Protein AF-W9QQT5-F1 (afdb_monomer)

Mean predicted aligned error: 8.68 Å

Organism: NCBI:txid981085

Secondary structure (DSSP, 8-state):
------HHHHHHHHHHHHHHHT------EEEEE--SSS-EEEEEETTEEEEE-TT-EEEEES--SS-EEEEEBS-EE-TTSBEE-SBS--TTBSS--

Foldseek 3Di:
DDPPDPPVNVVVVVVVVVVVVPPDDPWDKDKDFAQDCAWKWKAKVVAFIDIHGHGDIDIGTNDDDDMDIDIFADWDADPVQATDTPPPTQNRGSTND

Structure (mmCIF, N/CA/C/O backbone):
data_AF-W9QQT5-F1
#
_entry.id   AF-W9QQT5-F1
#
loop_
_atom_site.group_PDB
_atom_site.id
_atom_site.type_symbol
_atom_site.label_atom_id
_atom_site.label_alt_id
_atom_site.label_comp_id
_atom_site.label_asym_id
_atom_site.label_entity_id
_atom_site.label_seq_id
_atom_site.pdbx_PDB_ins_code
_atom_site.Cartn_x
_atom_site.Cartn_y
_atom_site.Cartn_z
_atom_site.occupancy
_atom_site.B_iso_or_equiv
_atom_site.auth_seq_id
_atom_site.auth_comp_id
_atom_site.auth_asym_id
_atom_site.auth_atom_id
_atom_site.pdbx_PDB_model_num
ATOM 1 N N . MET A 1 1 ? -11.439 18.215 61.178 1.00 43.59 1 MET A N 1
ATOM 2 C CA . MET A 1 1 ? -10.215 17.901 60.409 1.00 43.59 1 MET A CA 1
ATOM 3 C C . MET A 1 1 ? -10.317 18.629 59.079 1.00 43.59 1 MET A C 1
ATOM 5 O O . MET A 1 1 ? -10.857 18.090 58.125 1.00 43.59 1 MET A O 1
ATOM 9 N N . GLY A 1 2 ? -9.962 19.916 59.075 1.00 47.94 2 GLY A N 1
ATOM 10 C CA . GLY A 1 2 ? -10.104 20.774 57.902 1.00 47.94 2 GLY A CA 1
ATOM 11 C C . GLY A 1 2 ? -8.912 20.593 56.974 1.00 47.94 2 GLY A C 1
ATOM 12 O O . GLY A 1 2 ? -7.792 20.922 57.349 1.00 47.94 2 GLY A O 1
ATOM 13 N N . LEU A 1 3 ? -9.154 20.068 55.777 1.00 55.12 3 LEU A N 1
ATOM 14 C CA . LEU A 1 3 ? -8.234 20.199 54.654 1.00 55.12 3 LEU A CA 1
ATOM 15 C C . LEU A 1 3 ? -8.401 21.622 54.111 1.00 55.12 3 LEU A C 1
ATOM 17 O O . LEU A 1 3 ? -9.261 21.863 53.271 1.00 55.12 3 LEU A O 1
ATOM 21 N N . PHE A 1 4 ? -7.625 22.576 54.626 1.00 59.88 4 PHE A N 1
ATOM 22 C CA . PHE A 1 4 ? -7.370 23.817 53.896 1.00 59.88 4 PHE A CA 1
ATOM 23 C C . PHE A 1 4 ? -6.265 23.499 52.884 1.00 59.88 4 PHE A C 1
ATOM 25 O O . PHE A 1 4 ? -5.122 23.303 53.302 1.00 59.88 4 PHE A O 1
ATOM 32 N N . PRO A 1 5 ? -6.565 23.360 51.582 1.00 62.94 5 PRO A N 1
ATOM 33 C CA . PRO A 1 5 ? -5.516 23.147 50.597 1.00 62.94 5 PRO A CA 1
ATOM 34 C C . PRO A 1 5 ? -4.627 24.397 50.562 1.00 62.94 5 PRO A C 1
ATOM 36 O O . PRO A 1 5 ? -5.134 25.520 50.497 1.00 62.94 5 PRO A O 1
ATOM 39 N N . ASN A 1 6 ? -3.302 24.231 50.639 1.00 79.88 6 ASN A N 1
ATOM 40 C CA . ASN A 1 6 ? -2.395 25.372 50.526 1.00 79.88 6 ASN A CA 1
ATOM 41 C C . ASN A 1 6 ? -2.570 26.009 49.146 1.00 79.88 6 ASN A C 1
ATOM 43 O O . ASN A 1 6 ? -2.759 25.306 48.154 1.00 79.88 6 ASN A O 1
ATOM 47 N N . LEU A 1 7 ? -2.410 27.331 49.046 1.00 78.06 7 LEU A N 1
ATOM 48 C CA . LEU A 1 7 ? -2.481 28.048 47.766 1.00 78.06 7 LEU A CA 1
ATOM 49 C C . LEU A 1 7 ? -1.530 27.453 46.707 1.00 78.06 7 LEU A C 1
ATOM 51 O O . LEU A 1 7 ? -1.852 27.424 45.523 1.00 78.06 7 LEU A O 1
ATOM 55 N N . ARG A 1 8 ? -0.389 26.905 47.147 1.00 85.12 8 ARG A N 1
ATOM 56 C CA . ARG A 1 8 ? 0.569 26.176 46.304 1.00 85.12 8 ARG A CA 1
ATOM 57 C C . ARG A 1 8 ? 0.013 24.855 45.760 1.00 85.12 8 ARG A C 1
ATOM 59 O O . ARG A 1 8 ? 0.285 24.520 44.609 1.00 85.12 8 ARG A O 1
ATOM 66 N N . ASP A 1 9 ? -0.761 24.128 46.562 1.00 82.12 9 ASP A N 1
ATOM 67 C CA . ASP A 1 9 ? -1.388 22.863 46.165 1.00 82.12 9 ASP A CA 1
ATOM 68 C C . ASP A 1 9 ? -2.532 23.131 45.178 1.00 82.12 9 ASP A C 1
ATOM 70 O O . ASP A 1 9 ? -2.630 22.466 44.149 1.00 82.12 9 ASP A O 1
ATOM 74 N N . VAL A 1 10 ? -3.326 24.181 45.429 1.00 86.69 10 VAL A N 1
ATOM 75 C CA . VAL A 1 10 ? -4.370 24.656 44.505 1.00 86.69 10 VAL A CA 1
ATOM 76 C C . VAL A 1 10 ? -3.761 25.090 43.169 1.00 86.69 10 VAL A C 1
ATOM 78 O O . VAL A 1 10 ? -4.254 24.695 42.114 1.00 86.69 1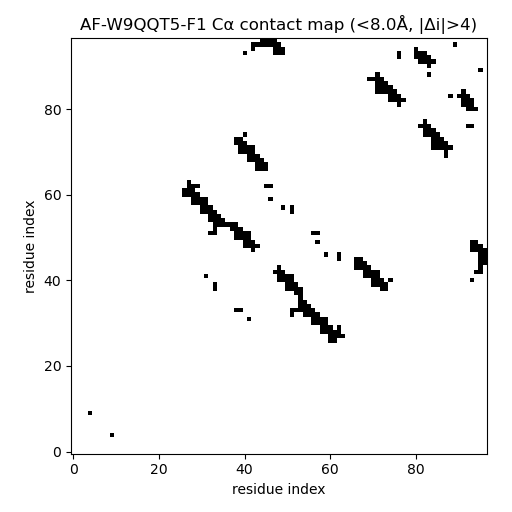0 VAL A O 1
ATOM 81 N N . PHE A 1 11 ? -2.664 25.853 43.194 1.00 86.00 11 PHE A N 1
ATOM 82 C CA . PHE A 1 11 ? -1.965 26.290 41.984 1.00 86.00 11 PHE A CA 1
ATOM 83 C C . PHE A 1 11 ? -1.376 25.114 41.195 1.00 86.00 11 PHE A C 1
ATOM 85 O O . PHE A 1 11 ? -1.540 25.049 39.980 1.00 86.00 11 PHE A O 1
ATOM 92 N N . SER A 1 12 ? -0.751 24.151 41.879 1.00 86.38 12 SER A N 1
ATOM 93 C CA . SER A 1 12 ? -0.198 22.947 41.242 1.00 86.38 12 SER A CA 1
ATOM 94 C C . SER A 1 12 ? -1.290 22.089 40.597 1.00 86.38 12 SER A C 1
ATOM 96 O O . SER A 1 12 ? -1.116 21.603 39.481 1.00 86.38 12 SER A O 1
ATOM 98 N N . PHE A 1 13 ? -2.438 21.946 41.265 1.00 85.88 13 PHE A N 1
ATOM 99 C CA . PHE A 1 13 ? -3.594 21.226 40.732 1.00 85.88 13 PHE A CA 1
ATOM 100 C C . PHE A 1 13 ? -4.201 21.932 39.515 1.00 85.88 13 PHE A C 1
ATOM 102 O O . PHE A 1 13 ? -4.511 21.287 38.515 1.00 85.88 13 PHE A O 1
ATOM 109 N N . LEU A 1 14 ? -4.309 23.263 39.557 1.00 88.06 14 LEU A N 1
ATOM 110 C CA . LEU A 1 14 ? -4.778 24.059 38.425 1.00 88.06 14 LEU A CA 1
ATOM 111 C C . LEU A 1 14 ? -3.832 23.934 37.221 1.00 88.06 14 LEU A C 1
ATOM 113 O O . LEU A 1 14 ? -4.294 23.755 36.098 1.00 88.06 14 LEU A O 1
ATOM 117 N N . LEU A 1 15 ? -2.516 23.964 37.450 1.00 86.81 15 LEU A N 1
ATOM 118 C CA . LEU A 1 15 ? -1.515 23.810 36.393 1.00 86.81 15 LEU A CA 1
ATOM 119 C C . LEU A 1 15 ? -1.589 22.418 35.742 1.00 86.81 15 LEU A C 1
ATOM 121 O O . LEU A 1 15 ? -1.490 22.309 34.523 1.00 86.81 15 LEU A O 1
ATOM 125 N N . LEU A 1 16 ? -1.833 21.370 36.536 1.00 87.19 16 LEU A N 1
ATOM 126 C CA . LEU A 1 16 ? -2.062 20.008 36.045 1.00 87.19 16 LEU A CA 1
ATOM 127 C C . LEU A 1 16 ? -3.349 19.905 35.209 1.00 87.19 16 LEU A C 1
ATOM 129 O O . LEU A 1 16 ? -3.352 19.297 34.144 1.00 87.19 16 LEU A O 1
ATOM 133 N N . LEU A 1 17 ? -4.446 20.520 35.656 1.00 85.62 17 LEU A N 1
ATOM 134 C CA . LEU A 1 17 ? -5.699 20.543 34.892 1.00 85.62 17 LEU A CA 1
ATOM 135 C C . LEU A 1 17 ? -5.539 21.264 33.547 1.00 85.62 17 LEU A C 1
ATOM 137 O O . LEU A 1 17 ? -6.096 20.823 32.543 1.00 85.62 17 LEU A O 1
ATOM 141 N N . ILE A 1 18 ? -4.759 22.347 33.526 1.00 85.56 18 ILE A N 1
ATOM 142 C CA . ILE A 1 18 ? -4.441 23.101 32.312 1.00 85.56 18 ILE A CA 1
ATOM 143 C C . ILE A 1 18 ? -3.592 22.255 31.351 1.00 85.56 18 ILE A C 1
ATOM 145 O O . ILE A 1 18 ? -3.864 22.251 30.159 1.00 85.56 18 ILE A O 1
ATOM 149 N N . THR A 1 19 ? -2.590 21.501 31.813 1.00 82.69 19 THR A N 1
ATOM 150 C CA . THR A 1 19 ? -1.785 20.664 30.900 1.00 82.69 19 THR A CA 1
ATOM 151 C C . THR A 1 19 ? -2.578 19.498 30.311 1.00 82.69 19 THR A C 1
ATOM 153 O O . THR A 1 19 ? -2.387 19.166 29.140 1.00 82.69 19 THR A O 1
ATOM 156 N N . LEU A 1 20 ? -3.508 18.910 31.071 1.00 79.94 20 LEU A N 1
ATOM 157 C CA . LEU A 1 20 ? -4.373 17.832 30.582 1.00 79.94 20 LEU A CA 1
ATOM 158 C C . LEU A 1 20 ? -5.382 18.308 29.525 1.00 79.94 20 LEU A C 1
ATOM 160 O O . LEU A 1 20 ? -5.710 17.543 28.619 1.00 79.94 20 LEU A O 1
ATOM 164 N N . SER A 1 21 ? -5.859 19.554 29.594 1.00 75.88 21 SER A N 1
ATOM 165 C CA . SER A 1 21 ? -6.849 20.077 28.640 1.00 75.88 21 SER A CA 1
ATOM 166 C C . SER A 1 21 ? -6.279 20.383 27.248 1.00 75.88 21 SER A C 1
ATOM 168 O O . SER A 1 21 ? -7.041 20.428 26.284 1.00 75.88 21 SER A O 1
ATOM 170 N N . PHE A 1 22 ? -4.954 20.510 27.102 1.00 69.06 22 PHE A N 1
ATOM 171 C CA . PHE A 1 22 ? -4.288 20.688 25.801 1.00 69.06 22 PHE A CA 1
ATOM 172 C C . PHE A 1 22 ? -3.845 19.379 25.130 1.00 69.06 22 PHE A C 1
ATOM 174 O O . PHE A 1 22 ? -3.351 19.406 24.001 1.00 69.06 22 PHE A O 1
ATOM 181 N N . ALA A 1 23 ? -4.040 18.222 25.767 1.00 66.00 23 ALA A N 1
ATOM 182 C CA . ALA A 1 23 ? -3.692 16.923 25.196 1.00 66.00 23 ALA A CA 1
ATOM 183 C C . ALA A 1 23 ? -4.772 16.421 24.212 1.00 66.00 23 ALA A C 1
ATOM 185 O O . ALA A 1 23 ? -5.373 15.370 24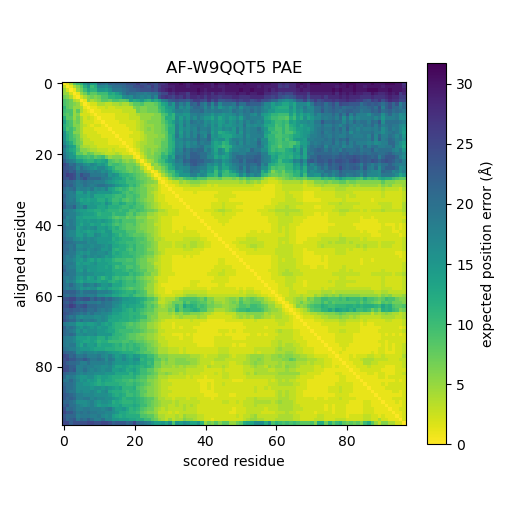.413 1.00 66.00 23 ALA A O 1
ATOM 186 N N . SER A 1 24 ? -5.035 17.171 23.138 1.00 65.19 24 SER A N 1
ATOM 187 C CA . SER A 1 24 ? -5.895 16.724 22.035 1.00 65.19 24 SER A CA 1
ATOM 188 C C . SER A 1 24 ? -5.064 16.579 20.765 1.00 65.19 24 SER A C 1
ATOM 190 O O . SER A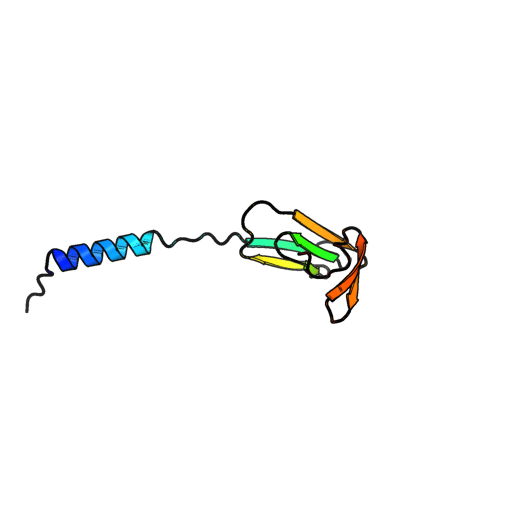 1 24 ? -4.671 17.564 20.143 1.00 65.19 24 SER A O 1
ATOM 192 N N . SER A 1 25 ? -4.767 15.337 20.383 1.00 65.94 25 SER A N 1
ATOM 193 C CA . SER A 1 25 ? -4.166 15.019 19.090 1.00 65.94 25 SER A CA 1
ATOM 194 C C . SER A 1 25 ? -5.243 14.484 18.145 1.00 65.94 25 SER A C 1
ATOM 196 O O . SER A 1 25 ? -5.815 13.412 18.342 1.00 65.94 25 SER A O 1
ATOM 198 N N . HIS A 1 26 ? -5.536 15.230 17.079 1.00 64.62 26 HIS A N 1
ATOM 199 C CA . HIS A 1 26 ? -6.362 14.714 15.992 1.00 64.62 26 HIS A CA 1
ATOM 200 C C . HIS A 1 26 ? -5.517 13.788 15.116 1.00 64.62 26 HIS A C 1
ATOM 202 O O . HIS A 1 26 ? -4.794 14.228 14.223 1.00 64.62 26 HIS A O 1
ATOM 208 N N . ALA A 1 27 ? -5.609 12.483 15.375 1.00 68.38 27 ALA A N 1
ATOM 209 C CA . ALA A 1 27 ? -5.103 11.478 14.452 1.00 68.38 27 ALA A CA 1
ATOM 210 C C . ALA A 1 27 ? -5.922 11.549 13.155 1.00 68.38 27 ALA A C 1
ATOM 212 O O . ALA A 1 27 ? -7.085 11.148 13.117 1.00 68.38 27 ALA A O 1
ATOM 213 N N . THR A 1 28 ? -5.323 12.071 12.085 1.00 79.56 28 THR A N 1
ATOM 214 C CA . THR A 1 28 ? -5.949 12.041 10.762 1.00 79.56 28 THR A CA 1
ATOM 215 C C . THR A 1 28 ? -5.940 10.605 10.243 1.00 79.56 28 THR A C 1
ATOM 217 O O . THR A 1 28 ? -4.894 9.953 10.145 1.00 79.56 28 THR A O 1
ATOM 220 N N . GLN A 1 29 ? -7.135 10.084 9.978 1.00 87.25 29 GLN A N 1
ATOM 221 C CA . GLN A 1 29 ? -7.335 8.769 9.388 1.00 87.25 29 GLN A CA 1
ATOM 222 C C . GLN A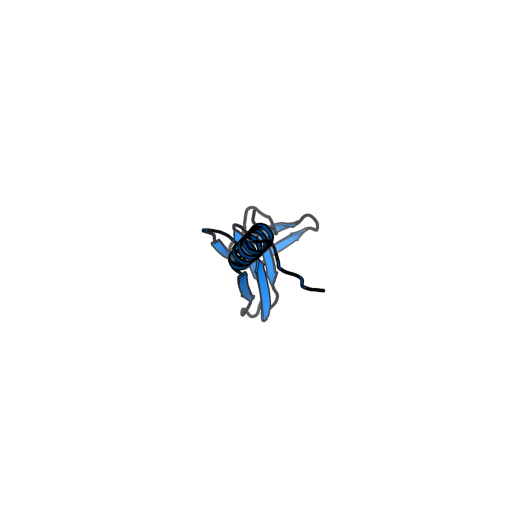 1 29 ? -7.960 8.939 8.010 1.00 87.25 29 GLN A C 1
ATOM 224 O O . GLN A 1 29 ? -8.821 9.797 7.799 1.00 87.25 29 GLN A O 1
ATOM 229 N N . ARG A 1 30 ? -7.510 8.124 7.059 1.00 89.38 30 ARG A N 1
ATOM 230 C CA . ARG A 1 30 ? -8.051 8.099 5.699 1.00 89.38 30 ARG A CA 1
ATOM 231 C C . ARG A 1 30 ? -8.441 6.677 5.352 1.00 89.38 30 ARG A C 1
ATOM 233 O O . ARG A 1 30 ? -7.622 5.770 5.454 1.00 89.38 30 ARG A O 1
ATOM 240 N N . GLU A 1 31 ? -9.685 6.491 4.938 1.00 94.62 31 GLU A N 1
ATOM 241 C CA . GLU A 1 31 ? -10.186 5.194 4.499 1.00 94.62 31 GLU A CA 1
ATOM 242 C C . GLU A 1 31 ? -10.128 5.086 2.980 1.00 94.62 31 GLU A C 1
ATOM 244 O O . GLU A 1 31 ? -10.627 5.944 2.255 1.00 94.62 31 GLU A O 1
ATOM 249 N N . ILE A 1 32 ? -9.514 4.009 2.502 1.00 96.31 32 ILE A N 1
ATOM 250 C CA . ILE A 1 32 ? -9.429 3.661 1.090 1.00 96.31 32 ILE A CA 1
ATOM 251 C C . ILE A 1 32 ? -10.275 2.418 0.879 1.00 96.31 32 ILE A C 1
ATOM 253 O O . ILE A 1 32 ? -9.941 1.354 1.394 1.00 96.31 32 ILE A O 1
ATOM 257 N N . ARG A 1 33 ? -11.358 2.540 0.114 1.00 98.12 33 ARG A N 1
ATOM 258 C CA . ARG A 1 33 ? -12.262 1.427 -0.182 1.00 98.12 33 ARG A CA 1
ATOM 259 C C . ARG A 1 33 ? -12.176 1.023 -1.645 1.00 98.12 33 ARG A C 1
ATOM 261 O O . ARG A 1 33 ? -12.283 1.871 -2.526 1.00 98.12 33 ARG A O 1
ATOM 268 N N . ASN A 1 34 ? -12.052 -0.276 -1.902 1.00 98.50 34 ASN A N 1
ATOM 269 C CA . ASN A 1 34 ? -12.141 -0.807 -3.254 1.00 98.50 34 ASN A CA 1
ATOM 270 C C . ASN A 1 34 ? -13.608 -1.061 -3.634 1.00 98.50 34 ASN A C 1
ATOM 272 O O . ASN A 1 34 ? -14.236 -1.989 -3.130 1.00 98.50 34 ASN A O 1
ATOM 276 N N . THR A 1 35 ? -14.165 -0.254 -4.532 1.00 98.38 35 THR A N 1
ATOM 277 C CA . THR A 1 35 ? -15.506 -0.470 -5.108 1.00 98.38 35 THR A CA 1
ATOM 278 C C . THR A 1 35 ? -15.471 -1.158 -6.473 1.00 98.38 35 THR A C 1
ATOM 280 O O . THR A 1 35 ? -16.529 -1.459 -7.023 1.00 98.38 35 THR A O 1
ATOM 283 N N . CYS A 1 36 ? -14.286 -1.431 -7.023 1.00 98.06 36 CYS A N 1
ATOM 284 C CA . CYS A 1 36 ? -14.132 -2.135 -8.289 1.00 98.06 36 CYS A CA 1
ATOM 285 C C . CYS A 1 36 ? -14.568 -3.601 -8.150 1.00 98.06 36 CYS A C 1
ATOM 287 O O . CYS A 1 36 ? -14.403 -4.217 -7.099 1.00 98.06 36 CYS A O 1
ATOM 289 N N . ALA A 1 37 ? -15.051 -4.194 -9.244 1.00 98.19 37 ALA A N 1
ATOM 290 C CA . ALA A 1 37 ? -15.421 -5.613 -9.309 1.00 98.19 37 ALA A CA 1
ATOM 291 C C . ALA A 1 37 ? -14.210 -6.574 -9.330 1.00 98.19 37 ALA A C 1
ATOM 293 O O . ALA A 1 3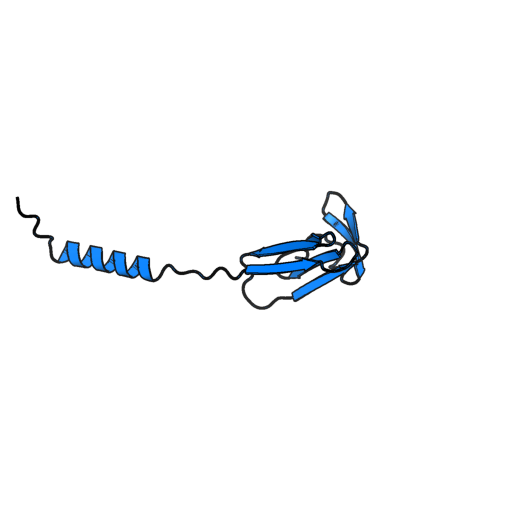7 ? -14.354 -7.766 -9.582 1.00 98.19 37 ALA A O 1
ATOM 294 N N . TYR A 1 38 ? -13.001 -6.056 -9.112 1.00 97.88 38 TYR A N 1
ATOM 295 C CA . TYR A 1 38 ? -11.747 -6.797 -9.160 1.00 97.88 38 TYR A CA 1
ATOM 296 C C . TYR A 1 38 ? -10.803 -6.344 -8.046 1.00 97.88 38 TYR A C 1
ATOM 298 O O . TYR A 1 38 ? -10.948 -5.263 -7.472 1.00 97.88 38 TYR A O 1
ATOM 306 N N . THR A 1 39 ? -9.818 -7.188 -7.742 1.00 98.19 39 THR A N 1
ATOM 307 C CA . THR A 1 39 ? -8.771 -6.897 -6.759 1.00 98.19 39 THR A CA 1
ATOM 308 C C . THR A 1 39 ? -7.892 -5.739 -7.219 1.00 98.19 39 THR A C 1
ATOM 310 O O . THR A 1 39 ? -7.378 -5.744 -8.339 1.00 98.19 39 THR A O 1
ATOM 313 N N . VAL A 1 40 ? -7.657 -4.791 -6.317 1.00 98.44 40 VAL A N 1
ATOM 314 C CA . VAL A 1 40 ? -6.683 -3.709 -6.491 1.00 98.44 40 VAL A CA 1
ATOM 315 C C . VAL A 1 40 ? -5.643 -3.776 -5.382 1.00 98.44 40 VAL A C 1
ATOM 317 O O . VAL A 1 40 ? -5.920 -4.251 -4.283 1.00 98.44 40 VAL A O 1
ATOM 320 N N . TRP A 1 41 ? -4.446 -3.269 -5.643 1.00 98.25 41 TRP A N 1
ATOM 321 C CA . TRP A 1 41 ? -3.434 -3.071 -4.612 1.00 98.25 41 TRP A CA 1
ATOM 322 C C . TRP A 1 41 ? -3.348 -1.581 -4.340 1.00 98.25 41 TRP A C 1
ATOM 324 O O . TRP A 1 41 ? -2.700 -0.846 -5.083 1.00 98.25 41 TRP A O 1
ATOM 334 N N . ALA A 1 42 ? -4.039 -1.130 -3.297 1.00 97.88 42 ALA A N 1
ATOM 335 C CA . ALA A 1 42 ? -3.954 0.250 -2.855 1.00 97.88 42 ALA A CA 1
ATOM 336 C C . ALA A 1 42 ? -2.504 0.583 -2.479 1.00 97.88 42 ALA A C 1
ATOM 338 O O . ALA A 1 42 ? -1.766 -0.267 -1.967 1.00 97.88 42 ALA A O 1
ATOM 339 N N . ALA A 1 43 ? -2.107 1.813 -2.774 1.00 97.31 43 ALA A N 1
ATOM 340 C CA . ALA A 1 43 ? -0.792 2.349 -2.484 1.00 97.31 43 ALA A CA 1
ATOM 341 C C . ALA A 1 43 ? -0.921 3.776 -1.954 1.00 97.31 43 ALA A C 1
ATOM 343 O O . ALA A 1 43 ? -1.802 4.528 -2.381 1.00 97.31 43 ALA A O 1
ATOM 344 N N . ALA A 1 44 ? -0.044 4.128 -1.021 1.00 95.12 44 ALA A N 1
ATOM 345 C CA . ALA A 1 44 ? 0.044 5.450 -0.442 1.00 95.12 44 ALA A CA 1
ATOM 346 C C . ALA A 1 44 ? 1.503 5.828 -0.174 1.00 95.12 44 ALA A C 1
ATOM 348 O O . ALA A 1 44 ? 2.273 5.006 0.307 1.00 95.12 44 ALA A O 1
ATOM 349 N N . TYR A 1 45 ? 1.865 7.081 -0.443 1.00 92.69 45 TYR A N 1
ATOM 350 C CA . TYR A 1 45 ? 3.150 7.650 -0.039 1.00 92.69 45 TYR A CA 1
ATOM 351 C C . TYR A 1 45 ? 2.930 8.972 0.702 1.00 92.69 45 TYR A C 1
ATOM 353 O O . TYR A 1 45 ? 2.404 9.904 0.081 1.00 92.69 45 TYR A O 1
ATOM 361 N N . PRO A 1 46 ? 3.323 9.083 1.982 1.00 91.38 46 PRO A N 1
ATOM 362 C CA . PRO A 1 46 ? 3.713 7.974 2.860 1.00 91.38 46 PRO A CA 1
ATOM 363 C C . PRO A 1 46 ? 2.505 7.071 3.175 1.00 91.38 46 PRO A C 1
ATOM 365 O O . PRO A 1 46 ? 1.358 7.517 3.107 1.00 91.38 46 PRO A O 1
ATOM 368 N N . GLY A 1 47 ? 2.745 5.813 3.546 1.00 91.88 47 GLY A N 1
ATOM 369 C CA . GLY A 1 47 ? 1.697 4.934 4.087 1.00 91.88 47 GLY A CA 1
ATOM 370 C C . GLY A 1 47 ? 1.724 3.492 3.594 1.00 91.88 47 GLY A C 1
ATOM 371 O O . GLY A 1 47 ? 1.109 2.642 4.237 1.00 91.88 47 GLY A O 1
ATOM 372 N N . GLY A 1 48 ? 2.430 3.205 2.502 1.00 94.44 48 GLY A N 1
ATOM 373 C CA . GLY A 1 48 ? 2.720 1.846 2.086 1.00 94.44 48 GLY A CA 1
ATOM 374 C C . GLY A 1 48 ? 1.794 1.277 1.024 1.00 94.44 48 GLY A C 1
ATOM 375 O O . GLY A 1 48 ? 1.349 1.973 0.110 1.00 94.44 48 GLY A O 1
ATOM 376 N N . GLY A 1 49 ? 1.461 -0.010 1.127 1.00 95.69 49 GLY A N 1
ATOM 377 C CA . GLY A 1 49 ? 0.478 -0.622 0.234 1.00 95.69 49 GLY A CA 1
ATOM 378 C C . GLY A 1 49 ? -0.236 -1.845 0.797 1.00 95.69 49 GLY A C 1
ATOM 379 O O . GLY A 1 49 ? 0.282 -2.571 1.640 1.00 95.69 49 GLY A O 1
ATOM 380 N N . LYS A 1 50 ? -1.458 -2.082 0.308 1.00 96.50 50 LYS A N 1
ATOM 381 C CA . LYS A 1 50 ? -2.310 -3.193 0.745 1.00 96.50 50 LYS A CA 1
ATOM 382 C C . LYS A 1 50 ? -3.155 -3.732 -0.406 1.00 96.50 50 LYS A C 1
ATOM 384 O O . LYS A 1 50 ? -3.744 -2.969 -1.170 1.00 96.50 50 LYS A O 1
ATOM 389 N N . GLN A 1 51 ? -3.248 -5.054 -0.512 1.00 97.38 51 GLN A N 1
ATOM 390 C CA . GLN A 1 51 ? -4.204 -5.701 -1.407 1.00 97.38 51 GLN A CA 1
ATOM 391 C C . GLN A 1 51 ? -5.626 -5.548 -0.857 1.00 97.38 51 GLN A C 1
ATOM 393 O O . GLN A 1 51 ? -5.861 -5.816 0.319 1.00 97.38 51 GLN A O 1
ATOM 398 N N . LEU A 1 52 ? -6.561 -5.141 -1.715 1.00 98.38 52 LEU A N 1
ATOM 399 C CA . LEU A 1 52 ? -7.978 -4.997 -1.404 1.00 98.38 52 LEU A CA 1
ATOM 400 C C . LEU A 1 52 ? -8.817 -5.740 -2.440 1.00 98.38 52 LEU A C 1
ATOM 402 O O . LEU A 1 52 ? -8.837 -5.390 -3.624 1.00 98.38 52 LEU A O 1
ATOM 406 N N . LYS A 1 53 ? -9.546 -6.756 -1.987 1.00 98.44 53 LYS A N 1
ATOM 407 C CA . LYS A 1 53 ? -10.621 -7.389 -2.757 1.00 98.44 53 LYS A CA 1
ATOM 408 C C . LYS A 1 53 ? -11.807 -6.428 -2.880 1.00 98.44 53 LYS A C 1
ATOM 410 O O . LYS A 1 53 ? -11.850 -5.381 -2.232 1.00 98.44 53 LYS A O 1
ATOM 415 N N . GLN A 1 54 ? -12.767 -6.769 -3.734 1.00 98.44 54 GLN A N 1
ATOM 416 C CA . GLN A 1 54 ? -13.983 -5.975 -3.895 1.00 98.44 54 GLN A CA 1
ATOM 417 C C . GLN A 1 54 ? -14.677 -5.760 -2.543 1.00 98.44 54 GLN A C 1
ATOM 419 O O . GLN A 1 54 ? -14.934 -6.703 -1.799 1.00 98.44 54 GLN A O 1
ATOM 424 N N . GLY A 1 55 ? -14.996 -4.504 -2.243 1.00 98.19 55 GLY A N 1
ATOM 425 C CA . GLY A 1 55 ? -15.696 -4.083 -1.035 1.00 98.19 55 GLY A CA 1
ATOM 426 C C . GLY A 1 55 ? -14.813 -3.892 0.199 1.00 98.19 55 GLY A C 1
ATOM 427 O O . GLY A 1 55 ? -15.297 -3.289 1.160 1.00 98.19 55 GLY A O 1
ATOM 428 N N . GLU A 1 56 ? -13.554 -4.345 0.176 1.00 98.56 56 GLU A N 1
ATOM 429 C CA . GLU A 1 56 ? -12.621 -4.204 1.296 1.00 98.56 56 GLU A CA 1
ATOM 430 C C . GLU A 1 56 ? -12.110 -2.767 1.451 1.00 98.56 56 GLU A C 1
ATOM 432 O O . GLU A 1 56 ? -11.988 -2.005 0.484 1.00 98.56 56 GLU A O 1
ATOM 437 N N . THR A 1 57 ? -11.764 -2.428 2.695 1.00 98.19 57 THR A N 1
ATOM 438 C CA . THR A 1 57 ? -11.273 -1.108 3.092 1.00 98.19 57 THR A CA 1
ATOM 439 C C . THR A 1 57 ? -9.895 -1.207 3.753 1.00 98.19 57 THR A C 1
ATOM 441 O O . THR A 1 57 ? -9.567 -2.162 4.467 1.00 98.19 57 THR A O 1
ATOM 444 N N . TRP A 1 58 ? -9.072 -0.188 3.532 1.00 96.88 58 TRP A N 1
ATOM 445 C CA . TRP A 1 58 ? -7.822 0.055 4.231 1.00 96.88 58 TRP A CA 1
ATOM 446 C C . TRP A 1 58 ? -7.854 1.417 4.910 1.00 96.88 58 TRP A C 1
ATOM 448 O O . TRP A 1 58 ? -7.964 2.445 4.247 1.00 96.88 58 TRP A O 1
ATOM 458 N N . THR A 1 59 ? -7.728 1.422 6.233 1.00 95.38 59 THR A N 1
ATOM 459 C CA . THR A 1 59 ? -7.588 2.655 7.007 1.00 95.38 59 THR A CA 1
ATOM 460 C C . THR A 1 59 ? -6.114 2.985 7.177 1.00 95.38 59 THR A C 1
ATOM 462 O O . THR A 1 59 ? -5.389 2.301 7.903 1.00 95.38 59 THR A O 1
ATOM 465 N N . LEU A 1 60 ? -5.684 4.058 6.527 1.00 91.44 60 LEU A N 1
ATOM 466 C CA . LEU A 1 60 ? -4.401 4.689 6.769 1.00 91.44 60 LEU A CA 1
ATOM 467 C C . LEU A 1 60 ? -4.479 5.516 8.053 1.00 91.44 60 LEU A C 1
ATOM 469 O O . LEU A 1 60 ? -5.351 6.376 8.197 1.00 91.44 60 LEU A O 1
ATOM 473 N N . LYS A 1 61 ? -3.559 5.254 8.980 1.00 89.31 61 LYS A N 1
ATOM 474 C CA . LYS A 1 61 ? -3.441 5.961 10.258 1.00 89.31 61 LYS A CA 1
ATOM 475 C C . LYS A 1 61 ? -2.153 6.772 10.273 1.00 89.31 61 LYS A C 1
ATOM 477 O O . LYS A 1 61 ? -1.168 6.360 9.671 1.00 89.31 61 LYS A O 1
ATOM 482 N N . ASN A 1 62 ? -2.156 7.881 11.008 1.00 81.69 62 ASN A N 1
ATOM 483 C CA . ASN A 1 62 ? -0.968 8.705 11.260 1.00 81.69 62 ASN A CA 1
ATOM 484 C C . ASN A 1 62 ? -0.319 9.289 9.989 1.00 81.69 62 ASN A C 1
ATOM 486 O O . ASN A 1 62 ? 0.878 9.560 9.983 1.00 81.69 62 ASN A O 1
ATOM 490 N N . ILE A 1 63 ? -1.092 9.494 8.917 1.00 80.44 63 ILE A N 1
ATOM 491 C CA . ILE A 1 63 ? -0.572 10.106 7.687 1.00 80.44 63 ILE A CA 1
ATOM 492 C C . ILE A 1 63 ? -0.507 11.615 7.885 1.00 80.44 63 ILE A C 1
ATOM 494 O O . ILE A 1 63 ? -1.535 12.287 7.882 1.00 80.44 63 ILE A O 1
ATOM 498 N N . THR A 1 64 ? 0.685 12.165 8.065 1.00 78.50 64 THR A N 1
ATOM 499 C CA . THR A 1 64 ? 0.878 13.608 8.223 1.00 78.50 64 THR A CA 1
ATOM 500 C C . THR A 1 64 ? 1.391 14.232 6.924 1.00 78.50 64 THR A C 1
ATOM 502 O O . THR A 1 64 ? 2.181 13.636 6.197 1.00 78.50 64 THR A O 1
ATOM 505 N N . GLY A 1 65 ? 0.932 15.449 6.622 1.00 80.44 65 GLY A N 1
ATOM 506 C CA . GLY A 1 65 ? 1.424 16.232 5.485 1.00 80.44 65 GLY A CA 1
ATOM 507 C C . GLY A 1 65 ? 0.875 15.825 4.112 1.00 80.44 65 GLY A C 1
ATOM 508 O O . GLY A 1 65 ? -0.201 15.239 3.987 1.00 80.44 65 GLY A O 1
ATOM 509 N N . SER A 1 66 ? 1.608 16.223 3.070 1.00 87.12 66 SER A N 1
ATOM 510 C CA . SER A 1 66 ? 1.271 15.956 1.670 1.00 87.12 66 SER A CA 1
ATOM 511 C C . SER A 1 66 ? 1.647 14.532 1.282 1.00 87.12 66 SER A C 1
ATOM 513 O O . SER A 1 66 ? 2.724 14.052 1.622 1.00 87.12 66 SER A O 1
ATOM 515 N N . GLY A 1 67 ? 0.789 13.884 0.501 1.00 90.19 67 GLY A N 1
ATOM 516 C CA . GLY A 1 67 ? 1.032 12.530 0.031 1.00 90.19 67 GLY A CA 1
ATOM 517 C C . GLY A 1 67 ? 0.228 12.192 -1.213 1.00 90.19 67 GLY A C 1
ATOM 518 O O . GLY A 1 67 ? -0.517 13.018 -1.745 1.00 90.19 67 GLY A O 1
ATOM 519 N N . ARG A 1 68 ? 0.393 10.962 -1.688 1.00 93.38 68 ARG A N 1
ATOM 520 C CA . ARG A 1 68 ? -0.345 10.410 -2.828 1.00 93.38 68 ARG A CA 1
ATOM 521 C C . ARG A 1 68 ? -1.028 9.127 -2.404 1.00 93.38 68 ARG A C 1
ATOM 523 O O . ARG A 1 68 ? -0.439 8.347 -1.670 1.00 93.38 68 ARG A O 1
ATOM 530 N N . ILE A 1 69 ? -2.239 8.910 -2.902 1.00 95.06 69 ILE A N 1
ATOM 531 C CA . ILE A 1 69 ? -2.974 7.650 -2.792 1.00 95.06 69 ILE A CA 1
ATOM 532 C C . ILE A 1 69 ? -3.383 7.259 -4.206 1.00 95.06 69 ILE A C 1
ATOM 534 O O . ILE A 1 69 ? -3.898 8.096 -4.948 1.00 95.06 69 ILE A O 1
ATOM 538 N N . TRP A 1 70 ? -3.144 6.011 -4.592 1.00 97.50 70 TRP A N 1
ATOM 539 C CA . TRP A 1 70 ? -3.528 5.505 -5.906 1.00 97.50 70 TRP A CA 1
ATOM 540 C C . TRP A 1 70 ? -3.825 4.004 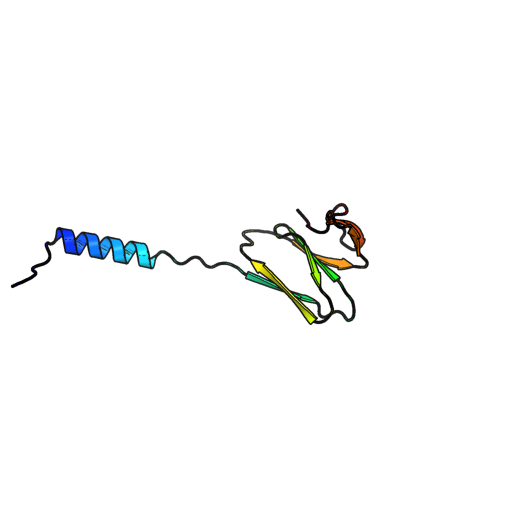-5.867 1.00 97.50 70 TRP A C 1
ATOM 542 O O . TRP A 1 70 ? -3.466 3.290 -4.928 1.00 97.50 70 TRP A O 1
ATOM 552 N N . GLY A 1 71 ? -4.526 3.525 -6.894 1.00 97.56 71 GLY A N 1
ATOM 553 C CA . GLY A 1 71 ? -4.791 2.105 -7.102 1.00 97.56 71 GLY A CA 1
ATOM 554 C C . GLY A 1 71 ? -3.775 1.487 -8.057 1.00 97.56 71 GLY A C 1
ATOM 555 O O . GLY A 1 71 ? -3.397 2.105 -9.052 1.00 97.56 71 GLY A O 1
ATOM 556 N N . ARG A 1 72 ? -3.365 0.251 -7.773 1.00 98.56 72 ARG A N 1
ATOM 557 C CA . ARG A 1 72 ? -2.538 -0.571 -8.663 1.00 98.56 72 ARG A CA 1
ATOM 558 C C . ARG A 1 72 ? -3.328 -1.784 -9.121 1.00 98.56 72 ARG A C 1
ATOM 560 O O . ARG A 1 72 ? -4.161 -2.300 -8.369 1.00 98.56 72 ARG A O 1
ATOM 567 N N . THR A 1 73 ? -3.073 -2.248 -10.339 1.00 98.25 73 THR A N 1
ATOM 568 C CA . THR A 1 73 ? -3.817 -3.373 -10.923 1.00 98.25 73 THR A CA 1
ATOM 569 C C . THR A 1 73 ? -2.896 -4.470 -11.432 1.00 98.25 73 THR A C 1
ATOM 571 O O . THR A 1 73 ? -1.741 -4.215 -11.781 1.00 98.25 73 THR A O 1
ATOM 574 N N . LYS A 1 74 ? -3.441 -5.696 -11.451 1.00 97.88 74 LYS A N 1
ATOM 575 C CA . LYS A 1 74 ? -2.772 -6.919 -11.919 1.00 97.88 74 LYS A CA 1
ATOM 576 C C . LYS A 1 74 ? -1.369 -7.079 -11.319 1.00 97.88 74 LYS A C 1
ATOM 578 O O . LYS A 1 74 ? -0.384 -7.198 -12.043 1.00 97.88 74 LYS A O 1
ATOM 583 N N . CYS A 1 75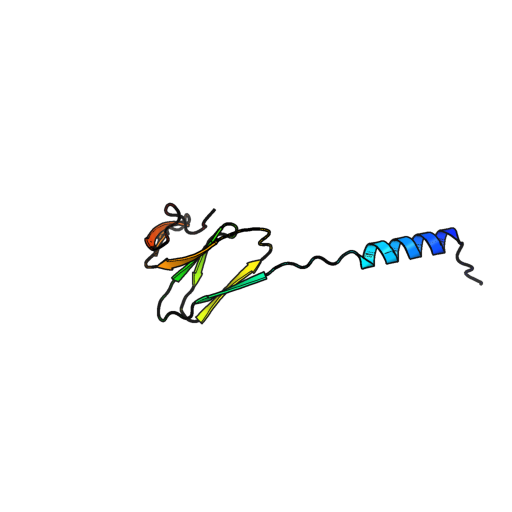 ? -1.288 -7.025 -9.991 1.00 98.06 75 CYS A N 1
ATOM 584 C CA . CYS A 1 75 ? -0.024 -7.190 -9.290 1.00 98.06 75 CYS A CA 1
ATOM 585 C C . CYS A 1 75 ? 0.227 -8.643 -8.888 1.00 98.06 75 CYS A C 1
ATOM 587 O O . CYS A 1 75 ? -0.706 -9.390 -8.594 1.00 98.06 75 CYS A O 1
ATOM 589 N N . SER A 1 76 ? 1.502 -9.010 -8.808 1.00 97.62 76 SER A N 1
ATOM 590 C CA . SER A 1 76 ? 1.963 -10.268 -8.226 1.00 97.62 76 SER A CA 1
ATOM 591 C C . SER A 1 76 ? 3.183 -9.991 -7.359 1.00 97.62 76 SER A C 1
ATOM 593 O O . SER A 1 76 ? 4.142 -9.400 -7.853 1.00 97.62 76 SER A O 1
ATOM 595 N N . PHE A 1 77 ? 3.142 -10.413 -6.095 1.00 96.94 77 PHE A N 1
ATOM 596 C CA . PHE A 1 77 ? 4.218 -10.231 -5.118 1.00 96.94 77 PHE A CA 1
ATOM 597 C C . PHE A 1 77 ? 4.622 -11.575 -4.505 1.00 96.94 77 PHE A C 1
ATOM 599 O O . PHE A 1 77 ? 3.766 -12.427 -4.264 1.00 96.94 77 PHE A O 1
ATOM 606 N N . GLY A 1 78 ? 5.918 -11.756 -4.261 1.00 95.38 78 GLY A N 1
ATOM 607 C CA . GLY A 1 78 ? 6.474 -12.849 -3.474 1.00 95.38 78 GLY A CA 1
ATOM 608 C C . GLY A 1 78 ? 6.280 -12.639 -1.971 1.00 95.38 78 GLY A C 1
ATOM 609 O O . GLY A 1 78 ? 5.780 -11.605 -1.521 1.00 95.38 78 GLY A O 1
ATOM 610 N N . GLY A 1 79 ? 6.688 -13.630 -1.173 1.00 94.56 79 GLY A N 1
ATOM 611 C CA . GLY A 1 79 ? 6.604 -13.564 0.295 1.00 94.56 79 GLY A CA 1
ATOM 612 C C . GLY A 1 79 ? 7.514 -12.504 0.929 1.00 94.56 79 GLY A C 1
ATOM 613 O O . GLY A 1 79 ? 7.293 -12.107 2.067 1.00 94.56 79 GLY A O 1
ATOM 614 N N . ASP A 1 80 ? 8.500 -12.019 0.179 1.00 94.81 80 ASP A N 1
ATOM 615 C CA . ASP A 1 80 ? 9.379 -10.897 0.515 1.00 94.81 80 ASP A CA 1
ATOM 616 C C . ASP A 1 80 ? 8.761 -9.521 0.192 1.00 94.81 80 ASP A C 1
ATOM 618 O O . ASP A 1 80 ? 9.375 -8.486 0.449 1.00 94.81 80 ASP A O 1
ATOM 622 N N . GLY A 1 81 ? 7.549 -9.490 -0.375 1.00 93.62 81 GLY A N 1
ATOM 623 C CA . GLY A 1 81 ? 6.872 -8.263 -0.789 1.00 93.62 81 GLY A CA 1
ATOM 624 C C . GLY A 1 81 ? 7.419 -7.648 -2.082 1.00 93.62 81 GLY A C 1
ATOM 625 O O . GLY A 1 81 ? 6.997 -6.545 -2.439 1.00 93.62 81 GLY A O 1
ATOM 626 N N . LEU A 1 82 ? 8.322 -8.335 -2.792 1.00 96.88 82 LEU A N 1
ATOM 627 C CA . LEU A 1 82 ? 8.837 -7.916 -4.097 1.00 96.88 82 LEU A CA 1
ATOM 628 C C . LEU A 1 82 ? 8.006 -8.514 -5.229 1.00 96.88 82 LEU A C 1
ATOM 630 O O . LEU A 1 82 ? 7.469 -9.613 -5.126 1.00 96.88 82 LEU A O 1
ATOM 634 N N . GLY A 1 83 ? 7.857 -7.779 -6.323 1.00 96.62 83 GLY A N 1
ATOM 635 C CA . GLY A 1 83 ? 6.934 -8.154 -7.380 1.00 96.62 83 GLY A CA 1
ATOM 636 C C . GLY A 1 83 ? 6.789 -7.105 -8.466 1.00 96.62 83 GLY A C 1
ATOM 637 O O . GLY A 1 83 ? 7.713 -6.345 -8.745 1.00 96.62 83 GLY A O 1
ATOM 638 N N . LYS A 1 84 ? 5.622 -7.086 -9.112 1.00 97.88 84 LYS A N 1
ATOM 639 C CA . LYS A 1 84 ? 5.304 -6.121 -10.169 1.00 97.88 84 LYS A CA 1
ATOM 640 C C . LYS A 1 84 ? 3.801 -5.943 -10.326 1.00 97.88 84 LYS A C 1
ATOM 642 O O . LYS A 1 84 ? 3.057 -6.917 -10.225 1.00 97.88 84 LYS A O 1
ATOM 647 N N . CYS A 1 85 ? 3.382 -4.722 -10.640 1.00 98.31 85 CYS A N 1
ATOM 648 C CA . CYS A 1 85 ? 2.046 -4.373 -11.120 1.00 98.31 85 CYS A CA 1
ATOM 649 C C . CYS A 1 85 ? 2.067 -3.962 -12.602 1.00 98.31 85 CYS A C 1
ATOM 651 O O . CYS A 1 85 ? 3.064 -3.430 -13.092 1.00 98.31 85 CYS A O 1
ATOM 653 N N . GLU A 1 86 ? 0.954 -4.160 -13.317 1.00 98.38 86 GLU A N 1
ATOM 654 C CA . GLU A 1 86 ? 0.803 -3.670 -14.700 1.00 98.38 86 GLU A CA 1
ATOM 655 C C . GLU A 1 86 ? 0.653 -2.143 -14.739 1.00 98.38 86 GLU A C 1
ATOM 657 O O . GLU A 1 86 ? 1.225 -1.479 -15.600 1.00 98.38 86 GLU A O 1
ATOM 662 N N . SER A 1 87 ? -0.084 -1.575 -13.780 1.00 98.12 87 SER A N 1
ATOM 663 C CA . SER A 1 87 ? -0.285 -0.131 -13.655 1.00 98.12 87 SER A CA 1
ATOM 664 C C . SER A 1 87 ? -0.099 0.347 -12.219 1.00 98.12 87 SER A C 1
ATOM 666 O O . SER A 1 87 ? -0.388 -0.376 -11.261 1.00 98.12 87 SER A O 1
ATOM 668 N N . GLY A 1 88 ? 0.395 1.580 -12.075 1.00 97.12 88 GLY A N 1
ATOM 669 C CA . GLY A 1 88 ? 0.629 2.212 -10.773 1.00 97.12 88 GLY A CA 1
ATOM 670 C C . GLY A 1 88 ? 1.755 1.576 -9.950 1.00 97.12 88 GLY A C 1
ATOM 671 O O . GLY A 1 88 ? 1.804 1.783 -8.740 1.00 97.12 88 GLY A O 1
ATOM 672 N N . ASP A 1 89 ? 2.630 0.780 -10.569 1.00 97.88 89 ASP A N 1
ATOM 673 C CA . ASP A 1 89 ? 3.733 0.112 -9.877 1.00 97.88 89 ASP A CA 1
ATOM 674 C C . ASP A 1 89 ? 4.670 1.109 -9.167 1.00 97.88 89 ASP A C 1
ATOM 676 O O . ASP A 1 89 ? 4.937 2.198 -9.678 1.00 97.88 89 ASP A O 1
ATOM 680 N N . CYS A 1 90 ? 5.170 0.730 -7.988 1.00 97.19 90 CYS A N 1
ATOM 681 C CA . CYS A 1 90 ? 6.079 1.540 -7.173 1.00 97.19 90 CYS A CA 1
ATOM 682 C C . CYS A 1 90 ? 7.433 0.834 -7.000 1.00 97.19 90 CYS A C 1
ATOM 684 O O . CYS A 1 90 ? 7.820 0.429 -5.905 1.00 97.19 90 CYS A O 1
ATOM 686 N N . ALA A 1 91 ? 8.145 0.665 -8.119 1.00 96.56 91 ALA A N 1
ATOM 687 C CA . ALA A 1 91 ? 9.448 -0.003 -8.193 1.00 96.56 91 ALA A CA 1
ATOM 688 C C . ALA A 1 91 ? 9.423 -1.453 -7.673 1.00 96.56 91 ALA A C 1
ATOM 690 O O . ALA A 1 91 ? 10.336 -1.895 -6.973 1.00 96.56 91 ALA A O 1
ATOM 691 N N . GLY A 1 92 ? 8.357 -2.180 -8.008 1.00 96.81 92 GLY A N 1
ATOM 692 C CA . GLY A 1 92 ? 8.203 -3.600 -7.727 1.00 96.81 92 GLY A CA 1
ATOM 693 C C . GLY A 1 92 ? 8.001 -3.958 -6.256 1.00 96.81 92 GLY A C 1
ATOM 694 O O . GLY A 1 92 ? 8.323 -5.073 -5.860 1.00 96.81 92 GLY A O 1
ATOM 695 N N . ARG A 1 93 ? 7.493 -3.040 -5.426 1.00 96.69 93 ARG A N 1
ATOM 696 C CA . ARG A 1 93 ? 7.240 -3.290 -3.996 1.00 96.69 93 ARG A CA 1
ATOM 697 C C . ARG A 1 93 ? 5.758 -3.330 -3.663 1.00 96.69 93 ARG A C 1
ATOM 699 O O . ARG A 1 93 ? 4.977 -2.531 -4.177 1.00 96.69 93 ARG A O 1
ATOM 706 N N . LEU A 1 94 ? 5.358 -4.231 -2.766 1.00 95.00 94 LEU A N 1
ATOM 707 C CA . LEU A 1 94 ? 4.015 -4.213 -2.185 1.00 95.00 94 LEU A CA 1
ATOM 708 C C . LEU A 1 94 ? 3.839 -2.965 -1.320 1.00 95.00 94 LEU A C 1
ATOM 710 O O . LEU A 1 94 ? 2.835 -2.268 -1.463 1.00 95.00 94 LEU A O 1
ATOM 714 N N . ASP A 1 95 ? 4.830 -2.693 -0.476 1.00 94.44 95 ASP A N 1
ATOM 715 C CA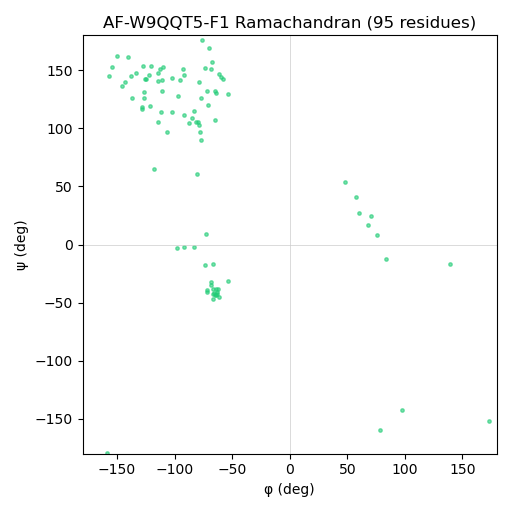 . ASP A 1 95 ? 4.887 -1.536 0.404 1.00 94.44 95 ASP A CA 1
ATOM 716 C C . ASP A 1 95 ? 5.524 -0.352 -0.338 1.00 94.44 95 ASP A C 1
ATOM 718 O O . ASP A 1 95 ? 6.727 -0.353 -0.616 1.00 94.44 95 ASP A O 1
ATOM 722 N N . CYS A 1 96 ? 4.701 0.615 -0.753 1.00 90.44 96 CYS A N 1
ATOM 723 C CA . CYS A 1 96 ? 5.186 1.802 -1.449 1.00 90.44 96 CYS A CA 1
ATOM 724 C C . CYS A 1 96 ? 5.773 2.772 -0.421 1.00 90.44 96 CYS A C 1
ATOM 726 O O . CYS A 1 96 ? 5.039 3.415 0.329 1.00 90.44 96 CYS A O 1
ATOM 728 N N . GLY A 1 97 ? 7.105 2.779 -0.386 1.00 72.56 97 GLY A N 1
ATOM 729 C CA . GLY A 1 97 ? 7.932 3.520 0.560 1.00 72.56 97 GLY A CA 1
ATOM 730 C C . GLY A 1 97 ? 7.730 5.000 0.455 1.00 72.56 97 GLY A C 1
ATOM 731 O O . GLY A 1 97 ? 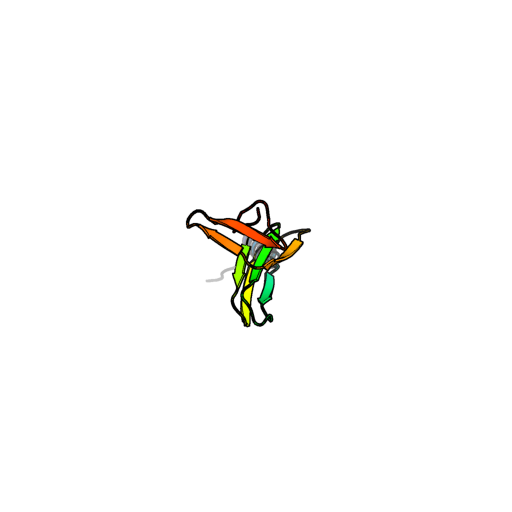7.791 5.501 -0.694 1.00 72.56 97 GLY A O 1
#

Sequence (97 aa):
MGLFPNLRDVFSFLLLLITLSFASSHATQREIRNTCAYTVWAAAYPGGGKQLKQGETWTLKNITGSGRIWGRTKCSFGGDGLGKCESGDCAGRLDCG

InterPro domains:
  IPR001938 Thaumatin family [PF00314] (34-96)
  IPR001938 Thaumatin family [PIRSF002703] (11-97)
  IPR001938 Thaumatin family [PR00347] (29-41)
  IPR001938 Thaumatin family [PR00347] (48-57)
  IPR001938 Thaumatin family [PR00347] (68-79)
  IPR001938 Thaumatin family [PR00347] (81-97)
  IPR001938 Thaumatin family [PS51367] (31-97)
  IPR001938 Thaumatin family [PTHR31048] (16-96)
  IPR037176 Osmotin/thaumatin-like superfamily [G3DSA:2.60.110.10] (30-97)
  IPR037176 Osmotin/thaumatin-like superfamily [SSF49870] (30-96)

Nearest PDB structures (foldseek):
  4jru-assembly1_A  TM=9.657E-01  e=4.729E-07  Vitis vinifera
  4bct-assembly1_A  TM=9.515E-01  e=1.148E-06  Actinidia deliciosa
  4mbt-assembly2_B  TM=9.053E-01  e=7.367E-07  Vitis vinifera
  4l2j-assembly1_A  TM=9.569E-01  e=1.691E-06  Calotropis procera
  7p20-assembly1_A  TM=9.011E-01  e=1.997E-06  Juniperus ashei

pLDDT: mean 88.9, std 12.18, range [43.59, 98.56]

Radius of gyration: 23.67 Å; Cα contacts (8 Å, |Δi|>4): 159; chains: 1; bounding box: 25×42×75 Å

Solvent-accessible surface area (backbone atoms only — not comparable to full-atom values): 5788 Å² total; per-residue (Å²): 139,84,85,75,76,50,72,68,53,54,50,53,51,51,52,51,55,55,59,60,73,67,72,73,80,85,74,51,68,48,79,48,69,32,82,48,98,50,63,33,36,40,35,22,34,71,81,18,41,47,81,27,49,58,75,34,70,45,75,47,67,75,64,73,83,84,68,50,76,51,70,20,36,77,64,53,65,51,98,85,36,43,42,46,38,80,39,72,55,53,90,29,37,51,56,24,113